Protein AF-B7ZGF9-F1 (afdb_monomer)

Structure (mmCIF, N/CA/C/O backbone):
data_AF-B7ZGF9-F1
#
_entry.id   AF-B7ZGF9-F1
#
loop_
_atom_site.group_PDB
_atom_site.id
_atom_site.type_symbol
_atom_site.label_atom_id
_atom_site.label_alt_id
_atom_s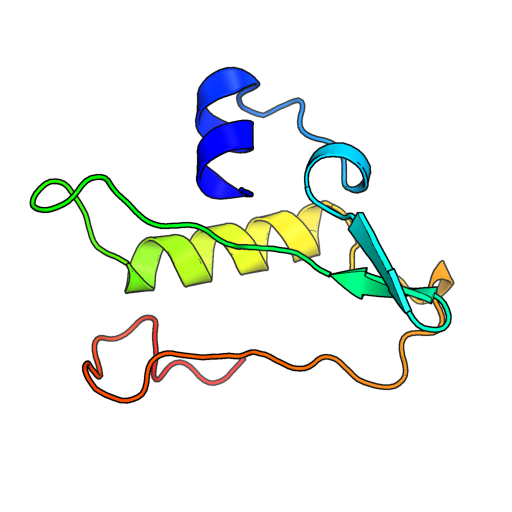ite.label_comp_id
_atom_site.label_asym_id
_atom_site.label_entity_id
_atom_site.label_seq_id
_atom_site.pdbx_PDB_ins_code
_atom_site.Cartn_x
_atom_site.Cartn_y
_atom_site.Cartn_z
_atom_site.occupancy
_atom_site.B_iso_or_equiv
_atom_site.auth_seq_id
_atom_site.auth_comp_id
_atom_site.auth_asym_id
_atom_site.auth_atom_id
_atom_site.pdbx_PDB_model_num
ATOM 1 N N . THR A 1 1 ? -0.691 6.391 -6.470 1.00 89.56 1 THR A N 1
ATOM 2 C CA . THR A 1 1 ? -0.159 5.295 -5.628 1.00 89.56 1 THR A CA 1
ATOM 3 C C . THR A 1 1 ? 0.905 5.882 -4.724 1.00 89.56 1 THR A C 1
ATOM 5 O O . THR A 1 1 ? 1.288 7.016 -4.973 1.00 89.56 1 THR A O 1
ATOM 8 N N . VAL A 1 2 ? 1.393 5.172 -3.706 1.00 91.38 2 VAL A N 1
ATOM 9 C CA . VAL A 1 2 ? 2.417 5.711 -2.792 1.00 91.38 2 VAL A CA 1
ATOM 10 C C . VAL A 1 2 ? 3.635 6.234 -3.556 1.00 91.38 2 VAL A C 1
ATOM 12 O O . VAL A 1 2 ? 4.059 7.366 -3.341 1.00 91.38 2 VAL A O 1
ATOM 15 N N . LEU A 1 3 ? 4.162 5.446 -4.497 1.00 91.50 3 LEU A N 1
ATOM 16 C CA . LEU A 1 3 ? 5.335 5.846 -5.277 1.00 91.50 3 LEU A CA 1
ATOM 17 C C . LEU A 1 3 ? 5.067 7.013 -6.235 1.00 91.50 3 LEU A C 1
ATOM 19 O O . LEU A 1 3 ? 5.995 7.764 -6.520 1.00 91.50 3 LEU A O 1
ATOM 23 N N . ASP A 1 4 ? 3.841 7.165 -6.738 1.00 91.19 4 ASP A N 1
ATOM 24 C CA . ASP A 1 4 ? 3.495 8.297 -7.607 1.00 91.19 4 ASP A CA 1
ATOM 25 C C . ASP A 1 4 ? 3.341 9.583 -6.794 1.00 91.19 4 ASP A C 1
ATOM 27 O O . ASP A 1 4 ? 3.943 10.593 -7.141 1.00 91.19 4 ASP A O 1
ATOM 31 N N . THR A 1 5 ? 2.624 9.525 -5.668 1.00 91.19 5 THR A N 1
ATOM 32 C CA . THR A 1 5 ? 2.445 10.672 -4.767 1.00 91.19 5 THR A CA 1
ATOM 33 C C . THR A 1 5 ? 3.799 11.180 -4.270 1.00 91.19 5 THR A C 1
ATOM 35 O O . THR A 1 5 ? 4.080 12.369 -4.347 1.00 91.19 5 THR A O 1
ATOM 38 N N . LEU A 1 6 ? 4.708 10.275 -3.897 1.00 89.00 6 LEU A N 1
ATOM 39 C CA . LEU A 1 6 ? 6.067 10.636 -3.483 1.00 89.00 6 LEU A CA 1
ATOM 40 C C . LEU A 1 6 ? 6.908 11.269 -4.612 1.00 89.00 6 LEU A C 1
ATOM 42 O O . LEU A 1 6 ? 7.830 12.036 -4.345 1.00 89.00 6 LEU A O 1
ATOM 46 N N . ARG A 1 7 ? 6.625 10.966 -5.887 1.00 88.38 7 ARG A N 1
ATOM 47 C CA . ARG A 1 7 ? 7.299 11.614 -7.030 1.00 88.38 7 ARG A CA 1
ATOM 48 C C . ARG A 1 7 ? 6.750 13.004 -7.321 1.00 88.38 7 ARG A C 1
ATOM 50 O O . ARG A 1 7 ? 7.514 13.860 -7.757 1.00 88.38 7 ARG A O 1
ATOM 57 N N . GLU A 1 8 ? 5.447 13.192 -7.151 1.00 88.50 8 GLU A N 1
ATOM 58 C CA . GLU A 1 8 ? 4.756 14.445 -7.465 1.00 88.50 8 GLU A CA 1
ATOM 59 C C . GLU A 1 8 ? 4.905 15.478 -6.343 1.00 88.50 8 GLU A C 1
ATOM 61 O O . GLU A 1 8 ? 5.175 16.646 -6.622 1.00 88.50 8 GLU A O 1
ATOM 66 N N . GLU A 1 9 ? 4.782 15.042 -5.090 1.00 85.56 9 GLU A N 1
ATOM 67 C CA . GLU A 1 9 ? 4.724 15.913 -3.908 1.00 85.56 9 GLU A CA 1
ATOM 68 C C . GLU A 1 9 ? 6.022 15.898 -3.083 1.00 85.56 9 GLU A C 1
ATOM 70 O O . GLU A 1 9 ? 6.270 16.799 -2.285 1.00 85.56 9 GLU A O 1
ATOM 75 N N . GLY A 1 10 ? 6.917 14.933 -3.323 1.00 85.38 10 GLY A N 1
ATOM 76 C CA . GLY A 1 10 ? 8.209 14.852 -2.643 1.00 85.38 10 GLY A CA 1
ATOM 77 C C . GLY A 1 10 ? 8.095 14.321 -1.211 1.00 85.38 10 GLY A C 1
ATOM 78 O O . GLY A 1 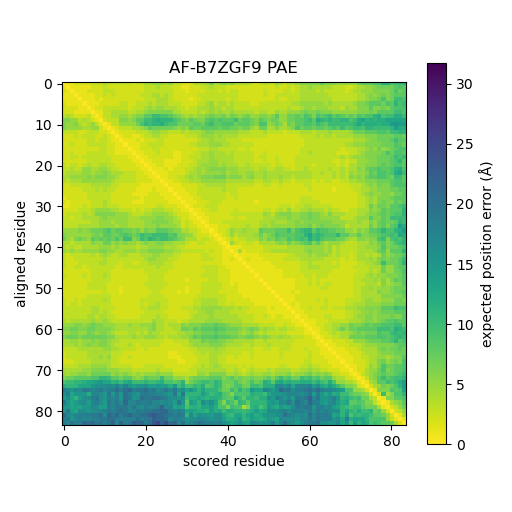10 ? 7.590 13.221 -1.000 1.00 85.38 10 GLY A O 1
ATOM 79 N N . GLU A 1 11 ? 8.638 15.062 -0.239 1.00 80.44 11 GLU A N 1
ATOM 80 C CA . GLU A 1 11 ? 8.634 14.677 1.186 1.00 80.44 11 GLU A CA 1
ATOM 81 C C . GLU A 1 11 ? 7.408 15.200 1.956 1.00 80.44 11 GLU A C 1
ATOM 83 O O . GLU A 1 11 ? 7.142 14.720 3.054 1.00 80.44 11 GLU A O 1
ATOM 88 N N . ASP A 1 12 ? 6.636 16.127 1.379 1.00 87.25 12 ASP A N 1
ATOM 89 C CA . ASP A 1 12 ? 5.438 16.718 1.995 1.00 87.25 12 ASP A CA 1
ATOM 90 C C . ASP A 1 12 ? 4.179 15.867 1.719 1.00 87.25 12 ASP A C 1
ATOM 92 O O . ASP A 1 12 ? 3.158 16.377 1.265 1.00 87.25 12 ASP A O 1
ATOM 96 N N . VAL A 1 13 ? 4.263 14.553 1.949 1.00 91.88 13 VAL A N 1
ATOM 97 C CA . VAL A 1 13 ? 3.148 13.608 1.745 1.00 91.88 13 VAL A CA 1
ATOM 98 C C . VAL A 1 13 ? 2.472 13.314 3.077 1.00 91.88 13 VAL A C 1
ATOM 100 O O . VAL A 1 13 ? 3.143 12.920 4.028 1.00 91.88 13 VAL A O 1
ATOM 103 N N . GLU A 1 14 ? 1.146 13.404 3.141 1.00 92.69 14 GLU A N 1
ATOM 104 C CA . GLU A 1 14 ? 0.366 13.014 4.314 1.00 92.69 14 GLU A CA 1
ATOM 105 C C . GLU A 1 14 ? -0.299 11.641 4.120 1.00 92.69 14 GLU A C 1
ATOM 107 O O . GLU A 1 14 ? -0.502 11.133 3.012 1.00 92.69 14 GLU A O 1
ATOM 112 N N . LEU A 1 15 ? -0.689 11.000 5.230 1.00 91.62 15 LEU A N 1
ATOM 113 C CA . LEU A 1 15 ? -1.322 9.675 5.178 1.00 91.62 15 LEU A CA 1
ATOM 114 C C . LEU A 1 15 ? -2.618 9.680 4.347 1.00 91.62 15 LEU A C 1
ATOM 116 O O . LEU A 1 15 ? -2.953 8.676 3.717 1.00 91.62 15 LEU A O 1
ATOM 120 N N . ASP A 1 16 ? -3.360 10.786 4.357 1.00 92.56 16 ASP A N 1
ATOM 121 C CA . ASP A 1 16 ? -4.636 10.920 3.646 1.00 92.56 16 ASP A CA 1
ATOM 122 C C . ASP A 1 16 ? -4.483 11.032 2.118 1.00 92.56 16 ASP A C 1
ATOM 124 O O . ASP A 1 16 ? -5.426 10.711 1.382 1.00 92.56 16 ASP A O 1
ATOM 128 N N . ASP A 1 17 ? -3.295 11.381 1.622 1.00 92.94 17 ASP A N 1
ATOM 129 C CA . ASP A 1 17 ? -3.029 11.476 0.184 1.00 92.94 17 ASP A CA 1
ATOM 130 C C . ASP A 1 17 ? -2.944 10.081 -0.446 1.00 92.94 17 ASP A C 1
ATOM 132 O O . ASP A 1 17 ? -3.516 9.811 -1.512 1.00 92.94 17 ASP A O 1
ATOM 136 N N . VAL A 1 18 ? -2.324 9.146 0.280 1.00 94.06 18 VAL A N 1
ATOM 137 C CA . VAL A 1 18 ? -2.074 7.769 -0.172 1.00 94.06 18 VAL A CA 1
ATOM 138 C C . VAL A 1 18 ? -3.138 6.765 0.274 1.00 94.06 18 VAL A C 1
ATOM 140 O O . VAL A 1 18 ? -3.365 5.759 -0.404 1.00 94.06 18 VAL A O 1
ATOM 143 N N . LYS A 1 19 ? -3.820 7.024 1.393 1.00 94.00 19 LYS A N 1
ATOM 144 C CA . LYS A 1 19 ? -4.859 6.150 1.952 1.00 94.00 19 LYS A CA 1
ATOM 145 C C . LYS A 1 19 ? -6.222 6.469 1.356 1.00 94.00 19 LYS A C 1
ATOM 147 O O . LYS A 1 19 ? -6.656 7.618 1.317 1.00 94.00 19 LYS A O 1
ATOM 152 N N . LYS A 1 20 ? -6.971 5.431 0.990 1.00 94.25 20 LYS A N 1
ATOM 153 C CA . LYS A 1 20 ? -8.393 5.529 0.635 1.00 94.25 20 LYS A CA 1
ATOM 154 C C . LYS A 1 20 ? -9.237 4.672 1.570 1.00 94.25 20 LYS A C 1
ATOM 156 O O . LYS A 1 20 ? -8.784 3.651 2.079 1.00 94.25 20 LYS A O 1
ATOM 161 N N . LEU A 1 21 ? -10.472 5.104 1.815 1.00 94.62 21 LEU A N 1
ATOM 162 C CA . LEU A 1 21 ? -11.449 4.324 2.572 1.00 94.62 21 LEU A CA 1
ATOM 163 C C . LEU A 1 21 ? -12.261 3.458 1.608 1.00 94.62 21 LEU A C 1
ATOM 165 O O . LEU A 1 21 ? -12.845 3.961 0.650 1.00 94.62 21 LEU A O 1
ATOM 169 N N . GLY A 1 22 ? -12.272 2.158 1.873 1.00 93.50 22 GLY A N 1
ATOM 170 C CA . GLY A 1 22 ? -13.047 1.155 1.162 1.00 93.50 22 GLY A CA 1
ATOM 171 C C . GLY A 1 22 ? -14.312 0.745 1.914 1.00 93.50 22 GLY A C 1
ATOM 172 O O . GLY A 1 22 ? -14.833 1.457 2.778 1.00 93.50 22 GLY A O 1
ATOM 173 N N . TYR A 1 23 ? -14.815 -0.441 1.573 1.00 94.38 23 TYR A N 1
ATOM 174 C CA . TYR A 1 23 ? -15.981 -1.034 2.223 1.00 94.38 23 TYR A CA 1
ATOM 175 C C . TYR A 1 23 ? -15.753 -1.207 3.731 1.00 94.38 23 TYR A C 1
ATOM 177 O O . TYR A 1 23 ? -14.643 -1.497 4.165 1.00 94.38 23 TYR A O 1
ATOM 185 N N . SER A 1 24 ? -16.801 -1.011 4.536 1.00 93.81 24 SER A N 1
ATOM 186 C CA . SER A 1 24 ? -16.748 -1.146 6.001 1.00 93.81 24 SER A CA 1
ATOM 187 C C . SER A 1 24 ? -15.633 -0.344 6.694 1.00 93.81 24 SER A C 1
ATOM 189 O O . SER A 1 24 ? -15.208 -0.703 7.787 1.00 93.81 24 SER A O 1
ATOM 191 N N . GLY A 1 25 ? -15.163 0.751 6.087 1.00 90.69 25 GLY A N 1
ATOM 192 C CA . GLY A 1 25 ? -14.101 1.578 6.664 1.00 90.69 25 GLY A CA 1
ATOM 193 C C . GLY A 1 25 ? -12.701 0.963 6.562 1.00 90.69 25 GLY A C 1
ATOM 194 O O . GLY A 1 25 ? -11.779 1.463 7.206 1.00 90.69 25 GLY A O 1
ATOM 195 N N . THR A 1 26 ? -12.515 -0.085 5.752 1.00 93.31 26 THR A N 1
ATOM 196 C CA . THR A 1 26 ? -11.189 -0.640 5.465 1.00 93.31 26 THR A CA 1
ATOM 197 C C . THR A 1 26 ? -10.302 0.435 4.843 1.00 93.31 26 THR A C 1
ATOM 199 O O . THR A 1 26 ? -10.682 1.086 3.872 1.00 93.31 26 THR A O 1
ATOM 202 N N . ARG A 1 27 ? -9.113 0.634 5.409 1.00 94.50 27 ARG A N 1
ATOM 203 C CA . ARG A 1 27 ? -8.109 1.556 4.875 1.00 94.50 27 ARG A CA 1
ATOM 204 C C . ARG A 1 27 ? -7.283 0.814 3.830 1.00 94.50 27 ARG A C 1
ATOM 206 O O . ARG A 1 27 ? -6.612 -0.155 4.164 1.00 94.50 27 ARG A O 1
ATOM 213 N N . CYS A 1 28 ? -7.350 1.268 2.585 1.00 95.38 28 CYS A N 1
ATOM 214 C CA . CYS A 1 28 ? -6.625 0.689 1.461 1.00 95.38 28 CYS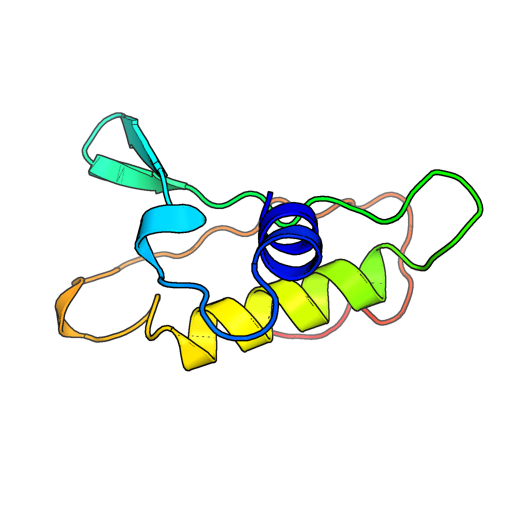 A CA 1
ATOM 215 C C . CYS A 1 28 ? -5.510 1.636 1.020 1.00 95.38 28 CYS A C 1
ATOM 217 O O . CYS A 1 28 ? -5.716 2.850 0.942 1.00 95.38 28 CYS A O 1
ATOM 219 N N . VAL A 1 29 ? -4.347 1.074 0.703 1.00 95.19 29 VAL A N 1
ATOM 220 C CA . VAL A 1 29 ? -3.199 1.791 0.146 1.00 95.19 29 VAL A CA 1
ATOM 221 C C . VAL A 1 29 ? -2.628 0.954 -0.989 1.00 95.19 29 VAL A C 1
ATOM 223 O O . VAL A 1 29 ? -2.534 -0.263 -0.872 1.00 95.19 29 VAL A O 1
ATOM 226 N N . GLU A 1 30 ? -2.220 1.618 -2.065 1.00 94.88 30 GLU A N 1
ATOM 227 C CA . GLU A 1 30 ? -1.555 0.989 -3.203 1.00 94.88 30 GLU A CA 1
ATOM 228 C C . GLU A 1 30 ? -0.107 1.468 -3.280 1.00 94.88 30 GLU A C 1
ATOM 230 O O . GLU A 1 30 ? 0.127 2.658 -3.507 1.00 94.88 30 GLU A O 1
ATOM 235 N N . SER A 1 31 ? 0.861 0.555 -3.127 1.00 92.94 31 SER A N 1
ATOM 236 C CA . SER A 1 31 ? 2.300 0.859 -3.265 1.00 92.94 31 SER A CA 1
ATOM 237 C C . SER A 1 31 ? 2.594 1.485 -4.632 1.00 92.94 31 SER A C 1
ATOM 239 O O . SER A 1 31 ? 3.290 2.493 -4.739 1.00 92.94 31 SER A O 1
ATOM 241 N N . GLY A 1 32 ? 2.024 0.903 -5.690 1.00 91.69 32 GLY A N 1
ATOM 242 C CA . GLY A 1 32 ? 2.442 1.183 -7.059 1.00 91.69 32 GLY A CA 1
ATOM 243 C C . GLY A 1 32 ? 3.790 0.540 -7.382 1.00 91.69 32 GLY A C 1
ATOM 244 O O . GLY A 1 32 ? 4.348 -0.231 -6.595 1.00 91.69 32 GLY A O 1
ATOM 245 N N . GLY A 1 33 ? 4.317 0.856 -8.562 1.00 89.75 33 GLY A N 1
ATOM 246 C CA . GLY A 1 33 ? 5.554 0.274 -9.066 1.00 89.75 33 GLY A CA 1
ATOM 247 C C . GLY A 1 33 ? 6.387 1.259 -9.886 1.00 89.75 33 GLY A C 1
ATOM 248 O O . GLY A 1 33 ? 5.927 2.343 -10.248 1.00 89.75 33 GLY A O 1
ATOM 249 N N . PRO A 1 34 ? 7.651 0.915 -10.173 1.00 88.12 34 PRO A N 1
ATOM 250 C CA . PRO A 1 34 ? 8.448 1.663 -11.134 1.00 88.12 34 PRO A CA 1
ATOM 251 C C . PRO A 1 34 ? 7.856 1.549 -12.543 1.00 88.12 34 PRO A C 1
ATOM 253 O O . PRO A 1 34 ? 7.137 0.597 -12.847 1.00 88.12 34 PRO A O 1
ATOM 256 N N . GLU A 1 35 ? 8.219 2.485 -13.422 1.00 88.00 35 GLU A N 1
ATOM 257 C CA . GLU A 1 35 ? 7.931 2.317 -14.845 1.00 88.00 35 GLU A CA 1
ATOM 258 C C . GLU A 1 35 ? 8.533 0.997 -15.364 1.00 88.00 35 GLU A C 1
ATOM 260 O O . GLU A 1 35 ? 9.642 0.616 -14.948 1.00 88.00 35 GLU A O 1
ATOM 265 N N . PRO A 1 36 ? 7.831 0.290 -16.270 1.00 87.88 36 PRO A N 1
ATOM 266 C CA . PRO A 1 36 ? 8.316 -0.962 -16.834 1.00 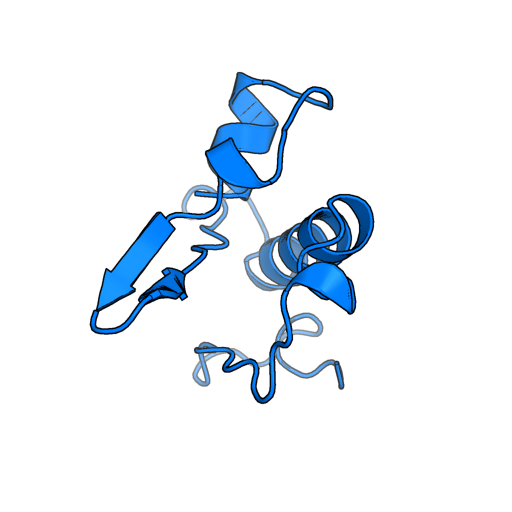87.88 36 PRO A CA 1
ATOM 267 C C . PRO A 1 36 ? 9.733 -0.825 -17.404 1.00 87.88 36 PRO A C 1
ATOM 269 O O . PRO A 1 36 ? 9.990 -0.022 -18.296 1.00 87.88 36 PRO A O 1
ATOM 272 N N . GLY A 1 37 ? 10.661 -1.630 -16.881 1.00 86.69 37 GLY A N 1
ATOM 273 C CA . GLY A 1 37 ? 12.059 -1.654 -17.326 1.00 86.69 37 GLY A CA 1
ATOM 274 C C . GLY A 1 37 ? 12.990 -0.619 -16.681 1.00 86.69 37 GLY A C 1
ATOM 275 O O . GLY A 1 37 ? 14.179 -0.643 -16.984 1.00 86.69 37 GLY A O 1
ATOM 276 N N . VAL A 1 38 ? 12.502 0.249 -15.783 1.00 87.94 38 VAL A N 1
ATOM 277 C CA . VAL A 1 38 ? 13.304 1.348 -15.200 1.00 87.94 38 VAL A CA 1
ATOM 278 C C . VAL A 1 38 ? 13.715 1.096 -13.740 1.00 87.94 38 VAL A C 1
ATOM 280 O O . VAL A 1 38 ? 14.714 1.644 -13.277 1.00 87.94 38 VAL A O 1
ATOM 283 N N . GLY A 1 39 ? 12.998 0.251 -12.991 1.00 85.06 39 GLY A N 1
ATOM 284 C CA . GLY A 1 39 ? 13.257 0.072 -11.555 1.00 85.06 39 GLY A CA 1
ATOM 285 C C . GLY A 1 39 ? 12.996 -1.326 -10.999 1.00 85.06 39 GLY A C 1
ATOM 286 O O . GLY A 1 39 ? 12.763 -2.283 -11.730 1.00 85.06 39 GLY A O 1
ATOM 287 N N . CYS A 1 40 ? 13.041 -1.431 -9.667 1.00 87.00 40 CYS A N 1
ATOM 288 C CA . CYS A 1 40 ? 12.811 -2.669 -8.921 1.00 87.00 40 CYS A CA 1
ATOM 289 C C . CYS A 1 40 ? 11.530 -2.566 -8.084 1.00 87.00 40 CYS A C 1
ATOM 291 O O . CYS A 1 40 ? 11.483 -1.797 -7.122 1.00 87.00 40 CYS A O 1
ATOM 293 N N . ALA A 1 41 ? 10.517 -3.370 -8.419 1.00 86.06 41 ALA A N 1
ATOM 294 C CA . ALA A 1 41 ? 9.245 -3.402 -7.694 1.00 86.06 41 ALA A CA 1
ATOM 295 C C . ALA A 1 41 ? 9.427 -3.744 -6.205 1.00 86.06 41 ALA A C 1
ATOM 297 O O . ALA A 1 41 ? 8.828 -3.097 -5.353 1.00 86.06 41 ALA A O 1
ATOM 298 N N . GLY A 1 42 ? 10.342 -4.665 -5.878 1.00 86.12 42 GLY A N 1
ATOM 299 C CA . GLY A 1 42 ? 10.612 -5.046 -4.488 1.00 86.12 42 GLY A CA 1
ATOM 300 C C . GLY A 1 42 ? 11.149 -3.889 -3.641 1.00 86.12 42 GLY A C 1
ATOM 301 O O . GLY A 1 42 ? 10.767 -3.741 -2.486 1.00 86.12 42 GLY A O 1
ATOM 302 N N . ARG A 1 43 ? 11.981 -3.010 -4.219 1.00 87.38 43 ARG A N 1
ATOM 303 C CA . ARG A 1 43 ? 12.419 -1.788 -3.522 1.00 87.38 43 ARG A CA 1
ATOM 304 C C . ARG A 1 43 ? 11.257 -0.813 -3.328 1.00 87.38 43 ARG A C 1
ATOM 306 O O . ARG A 1 43 ? 11.188 -0.175 -2.287 1.00 87.38 43 ARG A O 1
ATOM 313 N N . GLY A 1 44 ? 10.352 -0.725 -4.303 1.00 89.38 44 GLY A N 1
ATOM 314 C CA . GLY A 1 44 ? 9.146 0.098 -4.208 1.00 89.38 44 GLY A CA 1
ATOM 315 C C . GLY A 1 44 ? 8.235 -0.300 -3.045 1.00 89.38 44 GLY A C 1
ATOM 316 O O . GLY A 1 44 ? 7.747 0.575 -2.335 1.00 89.38 44 GLY A O 1
ATOM 317 N N . ILE A 1 45 ? 8.084 -1.604 -2.795 1.00 89.69 45 ILE A N 1
ATOM 318 C CA . ILE A 1 45 ? 7.309 -2.124 -1.658 1.00 89.69 45 ILE A CA 1
ATOM 319 C C . ILE A 1 45 ? 7.951 -1.715 -0.331 1.00 89.69 45 ILE A C 1
ATOM 3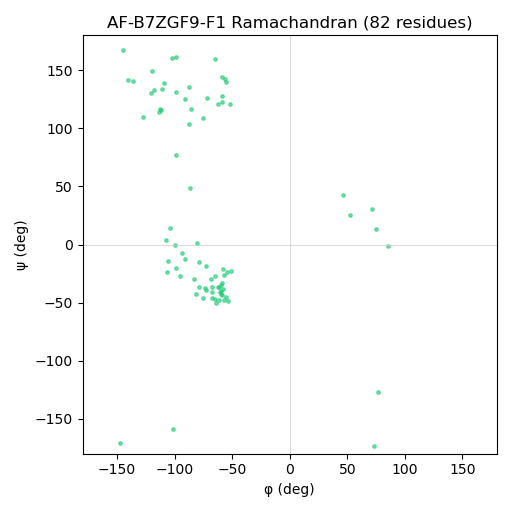21 O O . ILE A 1 45 ? 7.273 -1.131 0.510 1.00 89.69 45 ILE A O 1
ATOM 325 N N . ILE A 1 46 ? 9.262 -1.944 -0.168 1.00 89.69 46 ILE A N 1
ATOM 326 C CA . ILE A 1 46 ? 9.992 -1.549 1.051 1.00 89.69 46 ILE A CA 1
ATOM 327 C C . ILE A 1 46 ? 9.840 -0.044 1.302 1.00 89.69 46 ILE A C 1
ATOM 329 O O . ILE A 1 46 ? 9.523 0.374 2.411 1.00 89.69 46 ILE A O 1
ATOM 333 N N . THR A 1 47 ? 10.039 0.779 0.269 1.00 90.44 47 THR A N 1
ATOM 334 C CA . THR A 1 47 ? 9.886 2.234 0.382 1.00 90.44 47 THR A CA 1
ATOM 335 C C . THR A 1 47 ? 8.466 2.626 0.787 1.00 90.44 47 THR A C 1
ATOM 337 O O . THR A 1 47 ? 8.309 3.493 1.640 1.00 90.44 47 THR A O 1
ATOM 340 N N . SER A 1 48 ? 7.444 1.974 0.231 1.00 92.38 48 SER A N 1
ATOM 341 C CA . SER A 1 48 ? 6.048 2.278 0.554 1.00 92.38 48 SER A CA 1
ATOM 342 C C . SER A 1 48 ? 5.686 1.912 1.993 1.00 92.38 48 SER A C 1
ATOM 344 O O . SER A 1 48 ? 5.012 2.686 2.664 1.00 92.38 48 SER A O 1
ATOM 346 N N . ILE A 1 49 ? 6.156 0.765 2.488 1.00 92.31 49 ILE A N 1
ATOM 347 C CA . ILE A 1 49 ? 5.927 0.339 3.877 1.00 92.31 49 ILE A CA 1
ATOM 348 C C . ILE A 1 49 ? 6.613 1.295 4.852 1.00 92.31 49 ILE A C 1
ATOM 350 O O . ILE A 1 49 ? 5.970 1.759 5.790 1.00 92.31 49 ILE A O 1
ATOM 354 N N . ASN A 1 50 ? 7.877 1.643 4.597 1.00 91.12 50 ASN A N 1
ATOM 355 C CA . ASN A 1 50 ? 8.610 2.588 5.439 1.00 91.12 50 ASN A CA 1
ATOM 356 C C . ASN A 1 50 ? 7.917 3.955 5.483 1.00 91.12 50 ASN A C 1
ATOM 358 O O . ASN A 1 50 ? 7.784 4.535 6.556 1.00 91.12 50 ASN A O 1
ATOM 362 N N . LEU A 1 51 ? 7.434 4.455 4.339 1.00 92.44 51 LEU A N 1
ATOM 363 C CA . LEU A 1 51 ? 6.686 5.710 4.306 1.00 92.44 51 LEU A CA 1
ATOM 364 C C . LEU A 1 51 ? 5.412 5.610 5.153 1.00 92.44 51 LEU A C 1
ATOM 366 O O . LEU A 1 51 ? 5.154 6.481 5.973 1.00 92.44 51 LEU A O 1
ATOM 370 N N . LEU A 1 52 ? 4.628 4.540 5.004 1.00 93.00 52 LEU A N 1
ATOM 371 C CA . LEU A 1 52 ? 3.418 4.342 5.807 1.00 93.00 52 LEU A CA 1
ATOM 372 C C . LEU A 1 52 ? 3.714 4.282 7.310 1.00 93.00 52 LEU A C 1
ATOM 374 O O . LEU A 1 52 ? 2.914 4.777 8.104 1.00 93.00 52 LEU A O 1
ATOM 378 N N . GLU A 1 53 ? 4.857 3.721 7.703 1.00 92.12 53 GLU A N 1
ATOM 379 C CA . GLU A 1 53 ? 5.292 3.684 9.100 1.00 92.12 53 GLU A CA 1
ATOM 380 C C . GLU A 1 53 ? 5.618 5.095 9.597 1.00 92.12 53 GLU A C 1
ATOM 382 O O . GLU A 1 53 ? 5.124 5.508 10.645 1.00 92.12 53 GLU A O 1
ATOM 387 N N . GLN A 1 54 ? 6.360 5.872 8.803 1.00 92.00 54 GLN A N 1
ATOM 388 C CA . GLN A 1 54 ? 6.676 7.271 9.102 1.00 92.00 54 GLN A CA 1
ATOM 389 C C . GLN A 1 54 ? 5.423 8.154 9.194 1.00 92.00 54 GLN A C 1
ATOM 391 O O . GLN A 1 54 ? 5.361 9.035 10.048 1.00 92.00 54 GLN A O 1
ATOM 396 N N . LEU A 1 55 ? 4.412 7.891 8.362 1.00 92.69 55 LEU A N 1
ATOM 397 C CA . LEU A 1 55 ? 3.123 8.591 8.367 1.00 92.69 55 LEU A CA 1
ATOM 398 C C . LEU A 1 55 ? 2.158 8.084 9.458 1.00 92.69 55 LEU A C 1
ATOM 400 O O . LEU A 1 55 ? 1.024 8.560 9.564 1.00 92.69 55 LEU A O 1
ATOM 404 N N . GLY A 1 56 ? 2.581 7.113 10.273 1.00 93.25 56 GLY A N 1
ATOM 405 C CA . GLY A 1 56 ? 1.802 6.601 11.398 1.00 93.25 56 GLY A CA 1
ATOM 406 C C . GLY A 1 56 ? 0.588 5.771 10.984 1.00 93.25 56 GLY A C 1
ATOM 407 O O . GLY A 1 56 ? -0.410 5.751 11.701 1.00 93.25 56 GLY A O 1
ATOM 408 N N . ALA A 1 57 ? 0.634 5.071 9.845 1.00 92.19 57 ALA A N 1
ATOM 409 C CA . ALA A 1 57 ? -0.476 4.242 9.356 1.00 92.19 57 ALA A CA 1
ATOM 410 C C . ALA A 1 57 ? -0.920 3.154 10.357 1.00 92.19 57 ALA A C 1
ATOM 412 O O . ALA A 1 57 ? -2.089 2.756 10.364 1.00 92.19 57 ALA A O 1
ATOM 413 N N . TRP A 1 58 ? -0.000 2.715 11.223 1.00 92.44 58 TRP A N 1
ATOM 414 C CA . TRP A 1 58 ? -0.224 1.723 12.282 1.00 92.44 58 TRP A CA 1
ATOM 415 C C . TRP A 1 58 ? -0.320 2.324 13.686 1.00 92.44 58 TRP A C 1
ATOM 417 O O . TRP A 1 58 ? -0.261 1.591 14.672 1.00 92.44 58 TRP A O 1
ATOM 427 N N . ASP A 1 59 ? -0.491 3.643 13.798 1.00 93.81 59 ASP A N 1
ATOM 428 C CA . ASP A 1 59 ? -0.674 4.278 15.099 1.00 93.81 59 ASP A CA 1
ATOM 429 C C . ASP A 1 59 ? -1.856 3.648 15.859 1.00 93.81 59 ASP A C 1
ATOM 431 O O . ASP A 1 59 ? -2.931 3.455 15.276 1.00 93.81 59 ASP A O 1
ATOM 435 N N . PRO A 1 60 ? -1.734 3.436 17.185 1.00 89.94 60 PRO A N 1
ATOM 436 C CA . PRO A 1 60 ? -2.811 2.885 18.011 1.00 89.94 60 PRO A CA 1
ATOM 437 C C . PRO A 1 60 ? -4.135 3.657 17.913 1.00 89.94 60 PRO A C 1
ATOM 439 O O . PRO A 1 60 ? -5.197 3.082 18.129 1.00 89.94 60 PRO A O 1
ATOM 442 N N . LYS A 1 61 ? -4.087 4.943 17.529 1.00 90.81 61 LYS A N 1
ATOM 443 C CA . LYS A 1 61 ? -5.264 5.797 17.286 1.00 90.81 61 LYS A CA 1
ATOM 444 C C . LYS A 1 61 ? -6.213 5.248 16.213 1.00 90.81 61 LYS A C 1
ATOM 446 O O . LYS A 1 61 ? -7.365 5.662 16.157 1.00 90.81 61 LYS A O 1
ATOM 451 N N . PHE A 1 62 ? -5.718 4.372 15.339 1.00 88.06 62 PHE A N 1
ATOM 452 C CA . PHE A 1 62 ? -6.488 3.780 14.253 1.00 88.06 62 PHE A CA 1
ATOM 453 C C . PHE A 1 62 ? -7.128 2.434 14.608 1.00 88.06 62 PHE A C 1
ATOM 455 O O . PHE A 1 62 ? -7.903 1.936 13.786 1.00 88.06 62 PHE A O 1
ATOM 462 N N . GLU A 1 63 ? -6.809 1.865 15.779 1.00 89.75 63 GLU A N 1
ATOM 463 C CA . GLU A 1 63 ? -7.352 0.589 16.277 1.00 89.75 63 GLU A CA 1
ATOM 464 C C . GLU A 1 63 ? -7.333 -0.515 15.200 1.00 89.75 63 GLU A C 1
ATOM 466 O O . GLU A 1 63 ? -8.307 -1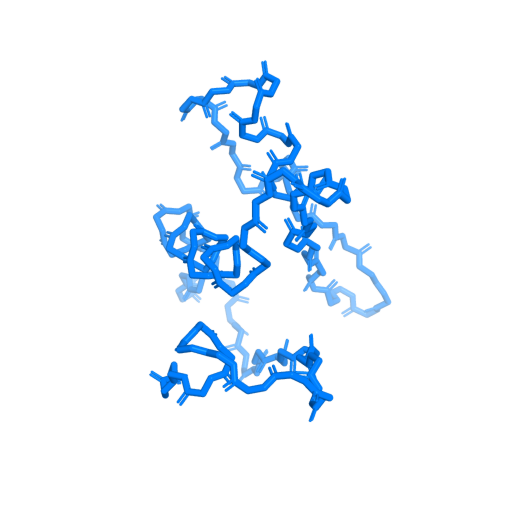.226 14.976 1.00 89.75 63 GLU A O 1
ATOM 471 N N . THR A 1 64 ? -6.231 -0.609 14.446 1.00 89.44 64 THR A N 1
ATOM 472 C CA . THR A 1 64 ? -6.089 -1.595 13.368 1.00 89.44 64 THR A CA 1
ATOM 473 C C . THR A 1 64 ? -5.833 -2.981 13.960 1.00 89.44 64 THR A C 1
ATOM 475 O O . THR A 1 64 ? -4.729 -3.248 14.426 1.00 89.44 64 THR A O 1
ATOM 478 N N . ASP A 1 65 ? -6.814 -3.882 13.886 1.00 92.06 65 ASP A N 1
ATOM 479 C CA . ASP A 1 65 ? -6.648 -5.272 14.339 1.00 92.06 65 ASP A CA 1
ATOM 480 C C . ASP A 1 65 ? -5.779 -6.110 13.387 1.00 92.06 65 ASP A C 1
ATOM 482 O O . ASP A 1 65 ? -4.997 -6.959 13.814 1.00 92.06 65 ASP A O 1
ATOM 486 N N . TYR A 1 66 ? -5.923 -5.876 12.078 1.00 91.44 66 TYR A N 1
ATOM 487 C CA . TYR A 1 66 ? -5.262 -6.651 11.029 1.00 91.44 66 TYR A CA 1
ATOM 488 C C . TYR A 1 66 ? -4.791 -5.753 9.887 1.00 91.44 66 TYR A C 1
ATOM 490 O O . TYR A 1 66 ? -5.501 -4.843 9.460 1.00 91.44 66 TYR A O 1
ATOM 498 N N . THR A 1 67 ? -3.611 -6.063 9.350 1.00 92.06 67 THR A N 1
ATOM 499 C CA . THR A 1 67 ? -3.104 -5.506 8.091 1.00 92.06 67 THR A CA 1
ATOM 500 C C . THR A 1 67 ? -2.859 -6.655 7.124 1.00 92.06 67 THR A C 1
ATOM 502 O O . THR A 1 67 ? -2.230 -7.647 7.488 1.00 92.06 67 THR A O 1
ATOM 505 N N . PHE A 1 68 ? -3.369 -6.527 5.903 1.00 92.69 68 PHE A N 1
ATOM 506 C CA . PHE A 1 68 ? -3.181 -7.511 4.843 1.00 92.69 68 PHE A CA 1
ATOM 507 C C . PHE A 1 68 ? -2.287 -6.916 3.762 1.00 92.69 68 PHE A C 1
ATOM 509 O O . PHE A 1 68 ? -2.512 -5.789 3.326 1.00 92.69 68 PHE A O 1
ATOM 516 N N . TYR A 1 69 ? -1.301 -7.691 3.322 1.00 90.94 69 TYR A N 1
ATOM 517 C CA . TYR A 1 69 ? -0.421 -7.336 2.216 1.00 90.94 69 TYR A CA 1
ATOM 518 C C . TYR A 1 69 ? -0.728 -8.274 1.050 1.00 90.94 69 TYR A C 1
ATOM 520 O O . TYR A 1 69 ? -0.537 -9.485 1.167 1.00 90.94 69 TYR A O 1
ATOM 528 N N . ASP A 1 70 ? -1.226 -7.722 -0.054 1.00 91.31 70 ASP A N 1
ATOM 529 C CA . ASP A 1 70 ? -1.390 -8.457 -1.309 1.00 91.31 70 ASP A CA 1
ATOM 530 C C . ASP A 1 70 ? -0.080 -8.361 -2.100 1.00 91.31 70 ASP A C 1
ATOM 532 O O . ASP A 1 70 ? 0.288 -7.300 -2.607 1.00 91.31 70 ASP A O 1
ATOM 536 N N . VAL A 1 71 ? 0.688 -9.449 -2.095 1.00 85.44 71 VAL A N 1
ATOM 537 C CA . VAL A 1 71 ? 2.071 -9.480 -2.577 1.00 85.44 71 VAL A CA 1
ATOM 538 C C . VAL A 1 71 ? 2.183 -10.439 -3.758 1.00 85.44 71 VAL A C 1
ATOM 540 O O . VAL A 1 71 ? 1.735 -11.584 -3.696 1.00 85.44 71 VAL A O 1
ATOM 543 N N . LEU A 1 72 ? 2.839 -9.982 -4.827 1.00 82.06 72 LEU A N 1
ATOM 544 C CA . LEU A 1 72 ? 3.178 -10.797 -5.997 1.00 82.06 72 LEU A CA 1
ATOM 545 C C . LEU A 1 72 ? 4.043 -12.004 -5.591 1.00 82.06 72 LEU A C 1
ATOM 547 O O . LEU A 1 72 ? 5.114 -11.846 -5.007 1.00 82.06 72 LEU A O 1
ATOM 551 N N . GLY A 1 73 ? 3.574 -13.214 -5.907 1.00 80.56 73 GLY A N 1
ATOM 552 C CA . GLY A 1 73 ? 4.251 -14.476 -5.571 1.00 80.56 73 GLY A CA 1
ATOM 553 C C . GLY A 1 73 ? 5.058 -15.103 -6.713 1.00 80.56 73 GLY A C 1
ATOM 554 O O . GLY A 1 73 ? 5.639 -16.172 -6.542 1.00 80.56 73 GLY A O 1
ATOM 555 N N . ASP A 1 74 ? 5.071 -14.477 -7.886 1.00 79.88 74 ASP A N 1
ATOM 556 C CA . ASP A 1 74 ? 5.729 -14.957 -9.104 1.00 79.88 74 ASP A CA 1
ATOM 557 C C . ASP A 1 74 ? 7.228 -14.626 -9.147 1.00 79.88 74 ASP A C 1
ATOM 559 O O . ASP A 1 74 ? 8.016 -15.386 -9.715 1.00 79.88 74 ASP A O 1
ATOM 563 N N . VAL A 1 75 ? 7.644 -13.527 -8.513 1.00 65.62 75 VAL A N 1
ATOM 564 C CA . VAL A 1 75 ? 9.040 -13.077 -8.486 1.00 65.62 75 VAL A CA 1
ATOM 565 C C . VAL A 1 75 ? 9.501 -12.840 -7.052 1.00 65.62 75 VAL A C 1
ATOM 567 O O . VAL A 1 75 ? 9.132 -11.867 -6.404 1.00 65.62 75 VAL A O 1
ATOM 570 N N . VAL A 1 76 ? 10.392 -13.706 -6.571 1.00 62.12 76 VAL A N 1
ATOM 571 C CA . VAL A 1 76 ? 10.942 -13.627 -5.213 1.00 62.12 76 VAL A CA 1
ATOM 572 C C . VAL A 1 76 ? 12.311 -12.946 -5.246 1.00 62.12 76 VAL A C 1
ATOM 574 O O . VAL A 1 76 ? 13.357 -13.590 -5.192 1.00 62.12 76 VAL A O 1
ATOM 577 N N . CYS A 1 77 ? 12.322 -11.621 -5.385 1.00 70.56 77 CYS A N 1
ATOM 578 C CA . CYS A 1 77 ? 13.515 -10.810 -5.121 1.00 70.56 77 CYS A CA 1
ATOM 579 C C . CYS A 1 77 ? 13.420 -10.187 -3.716 1.00 70.56 77 CYS A C 1
ATOM 581 O O . CYS A 1 77 ? 12.343 -10.153 -3.132 1.00 70.56 77 CYS A O 1
ATOM 583 N N . GLY A 1 78 ? 14.537 -9.733 -3.135 1.00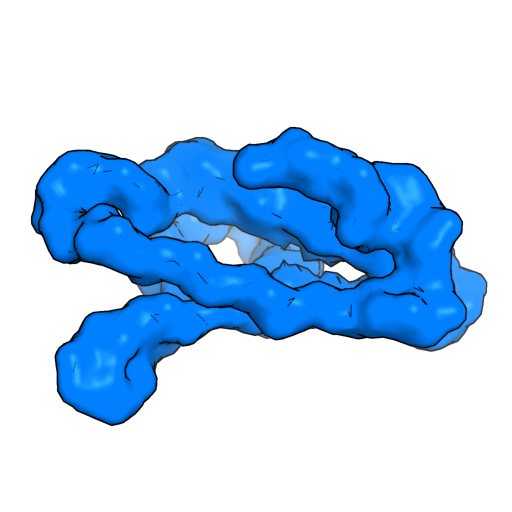 67.25 78 GLY A N 1
ATOM 584 C CA . GLY A 1 78 ? 14.657 -9.465 -1.688 1.00 67.25 78 GLY A CA 1
ATOM 585 C C . GLY A 1 78 ? 13.584 -8.580 -1.029 1.00 67.25 78 GLY A C 1
ATOM 586 O O . GLY A 1 78 ? 13.373 -8.716 0.167 1.00 67.25 78 GLY A O 1
ATOM 587 N N . GLY A 1 79 ? 12.870 -7.732 -1.779 1.00 63.78 79 GLY A N 1
ATOM 588 C CA . GLY A 1 79 ? 11.746 -6.946 -1.247 1.00 63.78 79 GLY A CA 1
ATOM 589 C C . GLY A 1 79 ? 10.419 -7.696 -1.081 1.00 63.78 79 GLY A C 1
ATOM 590 O O . GLY A 1 79 ? 9.547 -7.201 -0.384 1.00 63.78 79 GLY A O 1
ATOM 591 N N . PHE A 1 80 ? 10.264 -8.879 -1.680 1.00 58.97 80 PHE A N 1
ATOM 592 C CA . PHE A 1 80 ? 9.046 -9.703 -1.609 1.00 58.97 80 PHE A CA 1
ATOM 593 C C . PHE A 1 80 ? 9.135 -10.826 -0.563 1.00 58.97 80 PHE A C 1
ATOM 595 O O . PHE A 1 80 ? 8.116 -11.356 -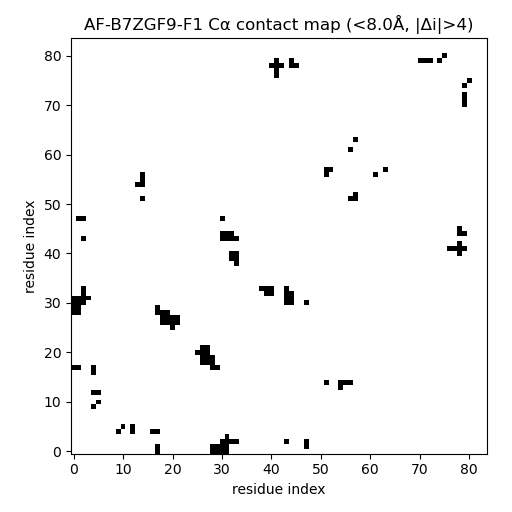0.138 1.00 58.97 80 PHE A O 1
ATOM 602 N N . ALA A 1 81 ? 10.351 -11.199 -0.150 1.00 58.38 81 ALA A N 1
ATOM 603 C CA . ALA A 1 81 ? 10.612 -12.274 0.816 1.00 58.38 81 ALA A CA 1
ATOM 604 C C . ALA A 1 81 ? 11.069 -11.774 2.193 1.00 58.38 81 ALA A C 1
ATOM 606 O O . ALA A 1 81 ? 11.441 -12.578 3.048 1.00 58.38 81 ALA A O 1
ATOM 607 N N . MET A 1 82 ? 11.112 -10.457 2.394 1.00 54.69 82 MET A N 1
ATOM 608 C CA . MET A 1 82 ? 11.505 -9.879 3.671 1.00 54.69 82 MET A CA 1
ATOM 609 C C . MET A 1 82 ? 10.379 -10.107 4.693 1.00 54.69 82 MET A C 1
ATOM 611 O O . MET A 1 82 ? 9.242 -9.737 4.403 1.00 54.69 82 MET A O 1
ATOM 615 N N . PRO A 1 83 ? 10.658 -10.711 5.865 1.00 49.84 83 PRO A N 1
ATOM 616 C CA . PRO A 1 83 ? 9.694 -10.743 6.959 1.00 49.84 83 PRO A CA 1
ATOM 617 C C . PRO A 1 83 ? 9.417 -9.301 7.400 1.00 49.84 83 PRO A C 1
ATOM 619 O O . PRO A 1 83 ? 10.363 -8.591 7.751 1.00 49.84 83 PRO A O 1
ATOM 622 N N . ILE A 1 84 ? 8.152 -8.887 7.322 1.00 58.12 84 ILE A N 1
ATOM 623 C CA . ILE A 1 84 ? 7.631 -7.599 7.805 1.00 58.12 84 ILE A CA 1
ATOM 624 C C . ILE A 1 84 ? 6.927 -7.852 9.134 1.00 58.12 84 ILE A C 1
ATOM 626 O O . ILE A 1 84 ? 6.148 -8.833 9.191 1.00 58.12 84 ILE A O 1
#

Foldseek 3Di:
DLVVCCVVVPPPDAPVVQWDQDPPRDTDGDLDADDPPPDDRLVSLVVSVVVCVVNCVVPVVVVDPDDDDDADPPDDDPSRPDDD

InterPro domains:
  IPR000392 NifH/frxC family [PF00142] (1-84)
  IPR000392 NifH/frxC family [PS51026] (1-84)
  IPR000392 NifH/frxC family [PTHR42864] (1-84)
  IPR027417 P-loop containing nucleoside triphosphate hydrolase [G3DSA:3.40.50.300] (1-84)
  IPR027417 P-loop containing nucleoside triphosphate hydrolase [SSF52540] (4-83)
  IPR030655 NifH/chlL conserved site [PS00692] (70-83)
  IPR030655 NifH/chlL conserved site [PS00746] (30-42)

Organism: NCBI:txid34034

Sequence (84 aa):
TVLDTLREEGEDVELDDVKKLGYSGTRCVESGGPEPGVGCAGRGIITSINLLEQLGAWDPKFETDYTFYDVLGDVVCGGFAMPI

Nearest PDB structures (foldseek):
  1cp2-assembly1_B  TM=9.333E-01  e=7.679E-09  Clostridium pasteurianum
  8q5w-assembly3_F  TM=9.314E-01  e=3.382E-07  Methanocaldococcus infernus ME
  8q5v-assembly2_D  TM=9.205E-01  e=2.098E-06  Methanothermococcus thermolithotrophicus DSM 2095
  8q5v-assembly1_B  TM=9.151E-01  e=2.749E-06  Methanothermococcus thermolithotrophicus DSM 2095
  3fwy-assembly1_B  TM=8.572E-01  e=1.295E-04  Cereibacter sphaeroides 2.4.1

Secondary structure (DSSP, 8-state):
-HHHHHHHHTT---HHHHEEE-GGG-EEE----PPTTTS-HHHHHHHHHHHHHHTTTT-GGG----------SS---TTTSS--

Solvent-accessible surface area (backbone atoms only — not comparable to full-atom values): 5408 Å² total; per-residue (Å²): 74,38,58,52,50,43,68,78,56,46,87,78,69,55,55,71,79,48,44,43,76,51,76,97,70,40,78,44,71,47,40,60,66,55,61,90,9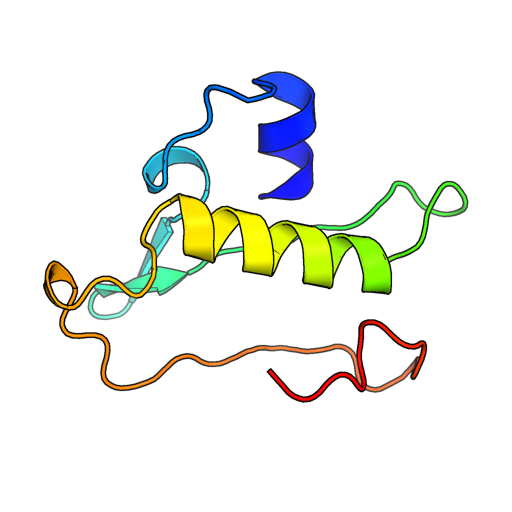4,73,62,56,52,34,59,37,43,50,52,35,52,52,49,40,56,76,56,44,73,78,39,76,92,66,69,74,90,75,85,85,82,93,72,75,84,88,59,86,49,77,48,62,70,56,92,127

pLDDT: mean 86.82, std 10.26, range [49.84, 95.38]

Radius of gyration: 13.27 Å; Cα contacts (8 Å, |Δi|>4): 74; chains: 1; bounding box: 31×32×35 Å

Mean predicted aligned error: 5.13 Å